Protein AF-A0A2P4XHH8-F1 (afdb_monomer)

Organism: NCBI:txid4796

pLDDT: mean 92.59, std 7.61, range [44.06, 97.56]

Solvent-accessible surface area (backbone atoms only — not comparable to full-atom values): 5362 Å² total; per-residue (Å²): 86,78,28,35,40,44,38,42,20,27,79,42,88,95,82,38,61,62,40,97,53,85,42,72,50,76,31,34,47,53,57,63,80,78,43,44,87,81,42,96,69,60,96,92,57,84,48,66,35,94,49,90,96,48,79,88,44,63,78,24,62,66,24,52,29,29,35,80,71,68,90,77,71,92,68,48,41,82,76,49,58,42,76,73,81,131

Mean predicted aligned error: 3.57 Å

InterPro domains:
  IPR001254 Serine proteases, trypsin domain [PF00089] (5-82)
  IPR009003 Peptidase S1, PA clan [SSF50494] (3-82)

Structure (mmCIF, N/CA/C/O backbone):
data_AF-A0A2P4XHH8-F1
#
_entry.id   AF-A0A2P4XHH8-F1
#
loop_
_atom_site.group_PDB
_atom_site.id
_atom_site.type_symbol
_atom_site.label_atom_id
_atom_site.label_alt_id
_atom_site.label_comp_id
_atom_site.label_asym_id
_atom_site.label_entity_id
_atom_site.label_seq_id
_atom_site.pdbx_PDB_ins_code
_atom_site.Cartn_x
_atom_site.Cartn_y
_atom_site.Cartn_z
_atom_site.occupancy
_atom_site.B_iso_or_equiv
_atom_site.auth_seq_id
_atom_site.auth_comp_id
_atom_site.auth_asym_id
_atom_site.auth_atom_id
_atom_site.pdbx_PDB_model_num
ATOM 1 N N . MET A 1 1 ? -9.370 7.150 1.567 1.00 93.19 1 MET A N 1
ATOM 2 C CA . MET A 1 1 ? -8.722 7.249 2.916 1.00 93.19 1 MET A CA 1
ATOM 3 C C . MET A 1 1 ? -7.229 6.998 2.771 1.00 93.19 1 MET A C 1
ATOM 5 O O . MET A 1 1 ? -6.877 5.959 2.240 1.00 93.19 1 MET A O 1
ATOM 9 N N . TRP A 1 2 ? -6.351 7.880 3.264 1.00 95.62 2 TRP A N 1
ATOM 10 C CA . TRP A 1 2 ? -4.898 7.658 3.161 1.00 95.62 2 TRP A CA 1
ATOM 11 C C . TRP A 1 2 ? -4.376 6.601 4.130 1.00 95.62 2 TRP A C 1
ATOM 13 O O . TRP A 1 2 ? -4.721 6.621 5.317 1.00 95.62 2 TRP A O 1
ATOM 23 N N . THR A 1 3 ? -3.517 5.743 3.597 1.00 97.00 3 THR A N 1
ATOM 24 C CA . THR A 1 3 ? -2.840 4.609 4.232 1.00 97.00 3 THR A CA 1
ATOM 25 C C . THR A 1 3 ? -1.389 4.568 3.775 1.00 97.00 3 THR A C 1
ATOM 27 O O . THR A 1 3 ? -0.990 5.353 2.911 1.00 97.00 3 THR A O 1
ATOM 30 N N . LYS A 1 4 ? -0.592 3.681 4.360 1.00 96.56 4 LYS A N 1
ATOM 31 C CA . LYS A 1 4 ? 0.817 3.518 4.025 1.00 96.56 4 LYS A CA 1
ATOM 32 C C . LYS A 1 4 ? 1.151 2.043 3.915 1.00 96.56 4 LYS A C 1
ATOM 34 O O . LYS A 1 4 ? 0.822 1.281 4.818 1.00 96.56 4 LYS A O 1
ATOM 39 N N . VAL A 1 5 ? 1.80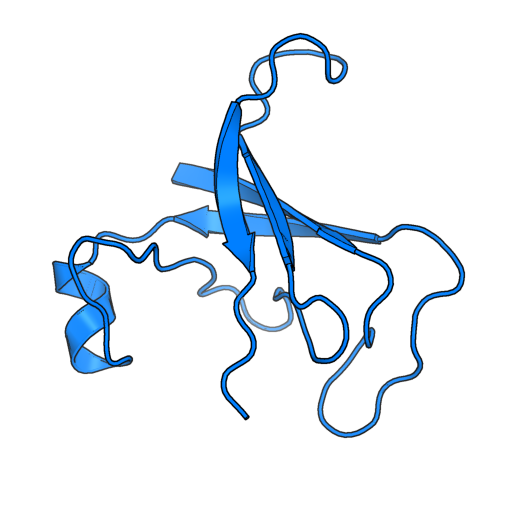2 1.669 2.821 1.00 96.88 5 VAL A N 1
ATOM 40 C CA . VAL A 1 5 ? 2.441 0.358 2.671 1.00 96.88 5 VAL A CA 1
ATOM 41 C C . VAL A 1 5 ? 3.942 0.530 2.860 1.00 96.88 5 VAL A C 1
ATOM 43 O O . VAL A 1 5 ? 4.486 1.591 2.529 1.00 96.88 5 VAL A O 1
ATOM 46 N N . MET A 1 6 ? 4.601 -0.463 3.454 1.00 96.00 6 MET A N 1
ATOM 47 C CA . MET A 1 6 ? 6.033 -0.418 3.748 1.00 96.00 6 MET A CA 1
ATOM 48 C C . MET A 1 6 ? 6.693 -1.761 3.467 1.00 96.00 6 MET A C 1
ATOM 50 O O . MET A 1 6 ? 6.191 -2.785 3.916 1.00 96.00 6 MET A O 1
ATOM 54 N N . GLY A 1 7 ? 7.842 -1.753 2.803 1.00 96.12 7 GLY A N 1
ATOM 55 C CA . GLY A 1 7 ? 8.533 -2.975 2.413 1.00 96.12 7 GLY A CA 1
ATOM 56 C C . GLY A 1 7 ? 9.943 -2.730 1.887 1.00 96.12 7 GLY A C 1
ATOM 57 O O . GLY A 1 7 ? 10.450 -1.603 1.894 1.00 96.12 7 GLY A O 1
ATOM 58 N N . TRP A 1 8 ? 10.587 -3.823 1.491 1.00 96.12 8 TRP A N 1
ATOM 59 C CA . TRP A 1 8 ? 11.946 -3.859 0.940 1.00 96.12 8 TRP A CA 1
ATOM 60 C C . TRP A 1 8 ? 11.961 -4.329 -0.517 1.00 96.12 8 TRP A C 1
ATOM 62 O O . TRP A 1 8 ? 13.035 -4.603 -1.049 1.00 96.12 8 TRP A O 1
ATOM 72 N N . GLY A 1 9 ? 10.791 -4.447 -1.147 1.00 94.75 9 GLY A N 1
ATOM 73 C CA . GLY A 1 9 ? 10.670 -4.953 -2.498 1.00 94.75 9 GLY A CA 1
ATOM 74 C C . GLY A 1 9 ? 11.239 -4.018 -3.559 1.00 94.75 9 GLY A C 1
ATOM 75 O O . GLY A 1 9 ? 11.956 -3.044 -3.279 1.00 94.75 9 GLY A O 1
ATOM 76 N N . GLU A 1 10 ? 10.926 -4.337 -4.808 1.00 95.31 10 GLU A N 1
ATOM 77 C CA . GLU A 1 10 ? 11.417 -3.598 -5.960 1.00 95.31 10 GLU A CA 1
ATOM 78 C C . GLU A 1 10 ? 10.989 -2.125 -5.910 1.00 95.31 10 GLU A C 1
ATOM 80 O O . GLU A 1 10 ? 9.840 -1.764 -5.673 1.00 95.31 10 GLU A O 1
ATOM 85 N N . THR A 1 11 ? 11.925 -1.228 -6.207 1.00 94.81 11 THR A N 1
ATOM 86 C CA . THR A 1 11 ? 11.654 0.223 -6.197 1.00 94.81 11 THR A CA 1
ATOM 87 C C . THR A 1 11 ? 11.050 0.749 -7.505 1.00 94.81 11 THR A C 1
ATOM 89 O O . THR A 1 11 ? 10.728 1.935 -7.608 1.00 94.81 11 THR A O 1
ATOM 92 N N . SER A 1 12 ? 10.929 -0.104 -8.528 1.00 93.00 12 SER A N 1
ATOM 93 C CA . SER A 1 12 ? 10.320 0.225 -9.823 1.00 93.00 12 SER A CA 1
ATOM 94 C C . SER A 1 12 ? 9.999 -1.035 -10.633 1.00 93.00 12 SER A C 1
ATOM 96 O O . SER A 1 12 ? 10.740 -2.008 -10.587 1.00 93.00 12 SER A O 1
ATOM 98 N N . TRP A 1 13 ? 8.941 -0.986 -11.440 1.00 88.75 13 TRP A N 1
ATOM 99 C CA . TRP A 1 13 ? 8.581 -2.032 -12.404 1.00 88.75 13 TRP A CA 1
ATOM 100 C C . TRP A 1 13 ? 9.110 -1.682 -13.811 1.00 88.75 13 TRP A C 1
ATOM 102 O O . TRP A 1 13 ? 9.097 -0.498 -14.171 1.00 88.75 13 TRP A O 1
ATOM 112 N N . PRO A 1 14 ? 9.537 -2.647 -14.657 1.00 87.50 14 PRO A N 1
ATOM 113 C CA . PRO A 1 14 ? 9.453 -4.105 -14.481 1.00 87.50 14 PRO A CA 1
ATOM 114 C C . PRO A 1 14 ? 10.688 -4.825 -13.929 1.00 87.50 14 PRO A C 1
ATOM 116 O O . PRO A 1 14 ? 10.621 -6.027 -13.744 1.00 87.50 14 PRO A O 1
ATOM 119 N N . ASN A 1 15 ? 11.827 -4.156 -13.744 1.00 88.56 15 ASN A N 1
ATOM 120 C CA . ASN A 1 15 ? 13.061 -4.805 -13.267 1.00 88.56 15 ASN A CA 1
ATOM 121 C C . ASN A 1 15 ? 13.861 -3.847 -12.372 1.00 88.56 15 ASN A C 1
ATOM 123 O O . ASN A 1 15 ? 15.041 -3.573 -12.620 1.00 88.56 15 ASN A O 1
ATOM 127 N N . GLY A 1 16 ? 13.187 -3.227 -11.408 1.00 92.12 16 GLY A N 1
ATOM 128 C CA . GLY A 1 16 ? 13.833 -2.364 -10.430 1.00 92.12 16 GLY A CA 1
ATOM 129 C C . GLY A 1 16 ? 14.627 -3.178 -9.411 1.00 92.12 16 GLY A C 1
ATOM 130 O O . GLY A 1 16 ? 14.306 -4.333 -9.162 1.00 92.12 16 GLY A O 1
ATOM 131 N N . PRO A 1 17 ? 15.668 -2.601 -8.795 1.00 95.56 17 PRO A N 1
ATOM 132 C CA . PRO A 1 17 ? 16.351 -3.270 -7.701 1.00 95.56 17 PRO A CA 1
ATOM 133 C C . PRO A 1 17 ? 15.460 -3.307 -6.453 1.00 95.56 17 PRO A C 1
ATOM 135 O O . PRO A 1 17 ? 14.742 -2.334 -6.171 1.00 95.56 17 PRO A O 1
ATOM 138 N N . ASP A 1 18 ? 15.585 -4.390 -5.684 1.00 95.81 18 ASP A N 1
ATOM 139 C CA . ASP A 1 18 ? 15.102 -4.469 -4.304 1.00 95.81 18 ASP A CA 1
ATOM 140 C C . ASP A 1 18 ? 15.734 -3.365 -3.447 1.00 95.81 18 ASP A C 1
ATOM 142 O O . ASP A 1 18 ? 16.868 -2.916 -3.678 1.00 95.81 18 ASP A O 1
ATOM 146 N N . SER A 1 19 ? 15.011 -2.929 -2.419 1.00 96.56 19 SER A N 1
ATOM 147 C CA . SER A 1 19 ? 15.519 -1.930 -1.489 1.00 96.56 19 SER A CA 1
ATOM 148 C C . SER A 1 19 ? 16.296 -2.564 -0.337 1.00 96.56 19 SER A C 1
ATOM 150 O O . SER A 1 19 ? 15.793 -3.408 0.394 1.00 96.56 19 SER A O 1
ATOM 152 N N . TYR A 1 20 ? 17.515 -2.080 -0.089 1.00 96.88 20 TYR A N 1
ATOM 153 C CA . TYR A 1 20 ? 18.298 -2.462 1.099 1.00 96.88 20 TYR A CA 1
ATOM 154 C C . TYR A 1 20 ? 17.840 -1.764 2.391 1.00 96.88 20 TYR A C 1
ATOM 156 O O . TYR A 1 20 ? 18.296 -2.100 3.482 1.00 96.88 20 TYR A O 1
ATOM 164 N N . GLU A 1 21 ? 16.951 -0.782 2.279 1.00 97.56 21 GLU A N 1
ATOM 165 C CA . GLU A 1 21 ? 16.388 -0.019 3.390 1.00 97.56 21 GLU A CA 1
ATOM 166 C C . GLU A 1 21 ? 14.869 -0.123 3.335 1.00 97.56 21 GLU A C 1
ATOM 168 O O . GLU A 1 21 ? 14.305 -0.180 2.244 1.00 97.56 21 GLU A O 1
ATOM 173 N N . LEU A 1 22 ? 14.203 -0.091 4.492 1.00 96.69 22 LEU A N 1
ATOM 174 C CA . LEU A 1 22 ? 12.744 -0.087 4.522 1.00 96.69 22 LEU A CA 1
ATOM 175 C C . LEU A 1 22 ? 12.234 1.168 3.807 1.00 96.69 22 LEU A C 1
ATOM 177 O O . LEU A 1 22 ? 12.581 2.294 4.179 1.00 96.69 22 LEU A O 1
ATOM 181 N N . ARG A 1 23 ? 11.392 0.979 2.796 1.00 97.12 23 ARG A N 1
ATOM 182 C CA . ARG A 1 23 ? 10.695 2.058 2.097 1.00 97.12 23 ARG A CA 1
ATOM 183 C C . ARG A 1 23 ? 9.231 2.053 2.488 1.00 97.12 23 ARG A C 1
ATOM 185 O O . ARG A 1 23 ? 8.699 1.058 2.964 1.00 97.12 23 ARG A O 1
ATOM 192 N N . GLY A 1 24 ? 8.581 3.192 2.291 1.00 95.81 24 GLY A N 1
ATOM 193 C CA . GLY A 1 24 ? 7.145 3.302 2.468 1.00 95.81 24 GLY A CA 1
ATOM 194 C C . GLY A 1 24 ? 6.548 4.339 1.540 1.00 95.81 24 GLY A C 1
ATOM 195 O O . GLY A 1 24 ? 7.170 5.366 1.256 1.00 95.81 24 GLY A O 1
ATOM 196 N N . VAL A 1 25 ? 5.327 4.077 1.090 1.00 97.00 25 VAL A N 1
ATOM 197 C CA . VAL A 1 25 ? 4.585 4.959 0.192 1.00 97.00 25 VAL A CA 1
ATOM 198 C C . VAL A 1 25 ? 3.153 5.124 0.685 1.00 97.00 25 VAL A C 1
ATOM 200 O O . VAL A 1 25 ? 2.525 4.188 1.176 1.00 97.00 25 VAL A O 1
ATOM 203 N N . GLY A 1 26 ? 2.654 6.357 0.601 1.00 96.88 26 GLY A N 1
ATOM 204 C CA . GLY A 1 26 ? 1.270 6.669 0.932 1.00 96.88 26 GLY A CA 1
ATOM 205 C C . GLY A 1 26 ? 0.344 6.309 -0.224 1.00 96.88 26 GLY A C 1
ATOM 206 O O . GLY A 1 26 ? 0.551 6.808 -1.333 1.00 96.88 26 GLY A O 1
ATOM 207 N N . LEU A 1 27 ? -0.678 5.504 0.058 1.00 97.19 27 LEU A N 1
ATOM 208 C CA . LEU A 1 27 ? -1.690 5.045 -0.893 1.00 97.19 27 LEU A CA 1
ATOM 209 C C . LEU A 1 27 ? -3.087 5.419 -0.398 1.00 97.19 27 LEU A C 1
ATOM 211 O O . LEU A 1 27 ? -3.369 5.408 0.806 1.00 97.19 27 LEU A O 1
ATOM 215 N N . GLU A 1 28 ? -3.974 5.763 -1.323 1.00 97.00 28 GLU A N 1
ATOM 216 C CA . GLU A 1 28 ? -5.373 6.025 -1.007 1.00 97.00 28 GLU A CA 1
ATOM 217 C C . GLU A 1 28 ? -6.194 4.744 -1.151 1.00 97.00 28 GLU A C 1
ATOM 219 O O . GLU A 1 28 ? -6.089 4.070 -2.165 1.00 97.00 28 GLU A O 1
ATOM 224 N N . VAL A 1 29 ? -7.003 4.421 -0.139 1.00 96.50 29 VAL A N 1
ATOM 225 C CA . VAL A 1 29 ? -8.009 3.347 -0.173 1.00 96.50 29 VAL A CA 1
ATOM 226 C C . VAL A 1 29 ? -9.224 3.782 -0.980 1.00 96.50 29 VAL A C 1
ATOM 228 O O . VAL A 1 29 ? -9.741 4.883 -0.744 1.00 96.50 29 VAL A O 1
ATOM 231 N N . TRP A 1 30 ? -9.672 2.886 -1.858 1.00 95.69 30 TRP A N 1
ATOM 232 C CA . TRP A 1 30 ? -10.841 3.012 -2.729 1.00 95.69 30 TRP A CA 1
ATOM 233 C C . TRP A 1 30 ? -11.984 2.121 -2.235 1.00 95.69 30 TRP A C 1
ATOM 235 O O . TRP A 1 30 ? -11.750 1.143 -1.525 1.00 95.69 30 TRP A O 1
ATOM 245 N N . ASP A 1 31 ? -13.217 2.451 -2.621 1.00 95.38 31 ASP A N 1
ATOM 246 C CA . ASP A 1 31 ? -14.343 1.533 -2.452 1.00 95.38 31 ASP A CA 1
ATOM 247 C C . ASP A 1 31 ? -14.207 0.355 -3.431 1.00 95.38 31 ASP A C 1
ATOM 249 O O . ASP A 1 31 ? -13.795 0.531 -4.584 1.00 95.38 31 ASP A O 1
ATOM 253 N N . ASN A 1 32 ? -14.556 -0.856 -2.991 1.00 94.56 32 ASN A N 1
ATOM 254 C CA . ASN A 1 32 ? -14.452 -2.041 -3.842 1.00 94.56 32 ASN A CA 1
ATOM 255 C C . ASN A 1 32 ? -15.388 -1.948 -5.062 1.00 94.56 32 ASN A C 1
ATOM 257 O O . ASN A 1 32 ? -15.042 -2.473 -6.116 1.00 94.56 32 ASN A O 1
ATOM 261 N N . GLN A 1 33 ? -16.522 -1.241 -4.974 1.00 95.50 33 GLN A N 1
ATOM 262 C CA . GLN A 1 33 ? -17.421 -1.008 -6.112 1.00 95.50 33 GLN A CA 1
ATOM 263 C C . GLN A 1 33 ? -16.771 -0.139 -7.193 1.00 95.50 33 GLN A C 1
ATOM 265 O O . GLN A 1 33 ? -16.957 -0.404 -8.381 1.00 95.50 33 GLN A O 1
ATOM 270 N N . ASP A 1 34 ? -15.981 0.857 -6.789 1.00 94.88 34 ASP A N 1
ATOM 271 C CA . ASP A 1 34 ? -15.270 1.750 -7.709 1.00 94.88 34 ASP A CA 1
ATOM 272 C C . ASP A 1 34 ? -14.061 1.054 -8.356 1.00 94.88 34 ASP A C 1
ATOM 274 O O . ASP A 1 34 ? -13.696 1.355 -9.493 1.00 94.88 34 ASP A O 1
ATOM 278 N N . CYS A 1 35 ? -13.445 0.105 -7.643 1.00 93.44 35 CYS A N 1
ATOM 279 C CA . CYS A 1 35 ? -12.280 -0.653 -8.100 1.00 93.44 35 CYS A C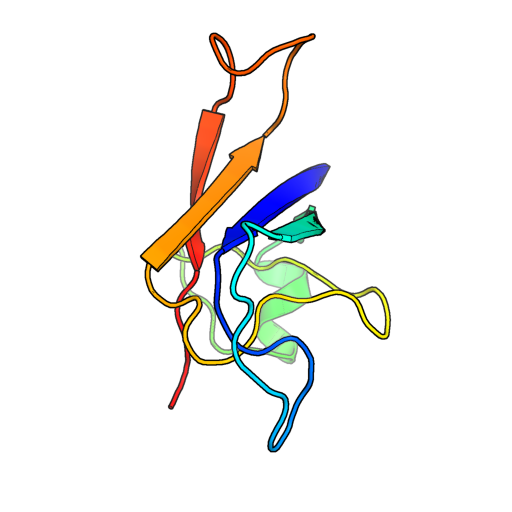A 1
ATOM 280 C C . CYS A 1 35 ? -12.629 -1.884 -8.958 1.00 93.44 35 CYS A C 1
ATOM 282 O O . CYS A 1 35 ? -11.868 -2.241 -9.859 1.00 93.44 35 CYS A O 1
ATOM 284 N N . ALA A 1 36 ? -13.782 -2.517 -8.718 1.00 93.94 36 ALA A N 1
ATOM 285 C CA . ALA A 1 36 ? -14.201 -3.753 -9.386 1.00 93.94 36 ALA A CA 1
ATOM 286 C C . ALA A 1 36 ? -14.190 -3.722 -10.932 1.00 93.94 36 ALA A C 1
ATOM 288 O O . ALA A 1 36 ? -13.943 -4.765 -11.538 1.00 93.94 36 ALA A O 1
ATOM 289 N N . PRO A 1 37 ? -14.427 -2.582 -11.616 1.00 94.94 37 PRO A N 1
ATOM 290 C CA . PRO A 1 37 ? -14.287 -2.515 -13.072 1.00 94.94 37 PRO A CA 1
ATOM 291 C C . PRO A 1 37 ? -12.841 -2.645 -13.577 1.00 94.94 37 PRO A C 1
ATOM 293 O O . PRO A 1 37 ? -12.642 -2.914 -14.761 1.00 94.94 37 PRO A O 1
ATOM 296 N N . LEU A 1 38 ? -11.844 -2.404 -12.719 1.00 91.69 38 LEU A N 1
ATOM 297 C CA . LEU A 1 38 ? -10.419 -2.378 -13.067 1.00 91.69 38 LEU A CA 1
ATOM 298 C C . LEU A 1 38 ? -9.682 -3.642 -12.615 1.00 91.69 38 LEU A C 1
ATOM 300 O O . LEU A 1 38 ? -8.778 -4.099 -13.310 1.00 91.69 38 LEU A O 1
ATOM 304 N N . LEU A 1 39 ? -10.057 -4.189 -11.457 1.00 89.31 39 LEU A N 1
ATOM 305 C CA . LEU A 1 39 ? -9.407 -5.332 -10.819 1.00 89.31 39 LEU A CA 1
ATOM 306 C C . LEU A 1 39 ? -10.456 -6.326 -10.308 1.00 89.31 39 LEU A C 1
ATOM 308 O O . LEU A 1 39 ? -11.535 -5.937 -9.866 1.00 89.31 39 LEU A O 1
ATOM 312 N N . ALA A 1 40 ? -10.121 -7.618 -10.327 1.00 90.88 40 ALA A N 1
ATOM 313 C CA . ALA A 1 40 ? -10.934 -8.638 -9.673 1.00 90.88 40 ALA A CA 1
ATOM 314 C C . ALA A 1 40 ? -10.773 -8.511 -8.150 1.00 90.88 40 ALA A C 1
ATOM 316 O O . ALA A 1 40 ? -9.716 -8.827 -7.611 1.00 90.88 40 ALA A O 1
ATOM 317 N N . VAL A 1 41 ? -11.818 -8.029 -7.479 1.00 92.56 41 VAL A N 1
ATOM 318 C CA . VAL A 1 41 ? -11.837 -7.759 -6.037 1.00 92.56 41 VAL A CA 1
ATOM 319 C C . VAL A 1 41 ? -13.063 -8.419 -5.401 1.00 92.56 41 VAL A C 1
ATOM 321 O O . VAL A 1 41 ? -14.161 -8.355 -5.958 1.00 92.56 41 VAL A O 1
ATOM 324 N N . ASP A 1 42 ? -12.878 -9.060 -4.247 1.00 93.06 42 ASP A N 1
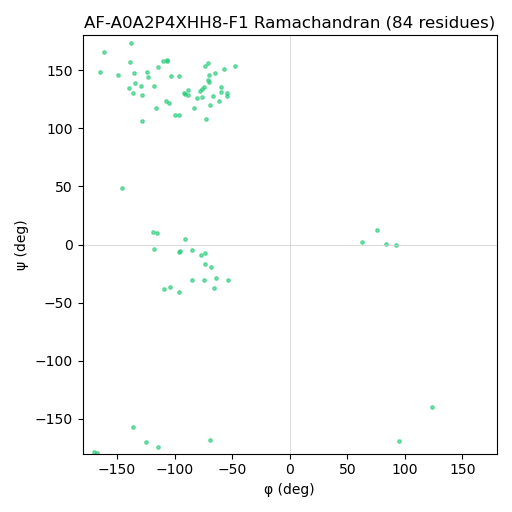ATOM 325 C CA . ASP A 1 42 ? -13.961 -9.591 -3.409 1.00 93.06 42 ASP A CA 1
ATOM 326 C C . ASP A 1 42 ? -14.042 -8.860 -2.054 1.00 93.06 42 ASP A C 1
ATOM 328 O O . ASP A 1 42 ? -13.384 -7.842 -1.828 1.00 93.06 42 ASP A O 1
ATOM 332 N N . ASP A 1 43 ? -14.907 -9.330 -1.156 1.00 94.38 43 ASP A N 1
ATOM 333 C CA . ASP A 1 43 ? -15.147 -8.717 0.154 1.00 94.38 43 ASP A CA 1
ATOM 334 C C . ASP A 1 43 ? -14.012 -8.944 1.169 1.00 94.38 43 ASP A C 1
ATOM 336 O O . ASP A 1 43 ? -14.012 -8.329 2.237 1.00 94.38 43 ASP A O 1
ATOM 340 N N . THR A 1 44 ? -13.020 -9.770 0.832 1.00 93.75 44 THR A N 1
ATOM 341 C CA . THR A 1 44 ? -11.815 -10.017 1.637 1.00 93.75 44 THR A CA 1
ATOM 342 C C . THR A 1 44 ? -10.627 -9.149 1.222 1.00 93.75 44 THR A C 1
ATOM 344 O O . THR A 1 44 ? -9.589 -9.154 1.888 1.00 93.75 44 THR A O 1
ATOM 347 N N . MET A 1 45 ? -10.776 -8.378 0.142 1.00 95.00 45 MET A N 1
ATOM 348 C CA . MET A 1 45 ? -9.725 -7.555 -0.445 1.00 95.00 45 MET A CA 1
ATOM 349 C C . MET A 1 45 ? -9.979 -6.058 -0.243 1.00 95.00 45 MET A C 1
ATOM 351 O O . MET A 1 45 ? -11.110 -5.604 -0.063 1.00 95.00 45 MET A O 1
ATOM 355 N N . VAL A 1 46 ? -8.900 -5.276 -0.314 1.00 94.75 46 VAL A N 1
ATOM 356 C CA . VAL A 1 46 ? -8.934 -3.811 -0.287 1.00 94.75 46 VAL A CA 1
ATOM 357 C C . VAL A 1 46 ? -8.149 -3.261 -1.471 1.00 94.75 46 VAL A C 1
ATOM 359 O O . VAL A 1 46 ? -6.995 -3.629 -1.682 1.00 94.75 46 VAL A O 1
ATOM 362 N N . CYS A 1 47 ? -8.760 -2.357 -2.233 1.00 94.69 47 CYS A N 1
ATOM 363 C CA . CYS A 1 47 ? -8.067 -1.649 -3.304 1.00 94.69 47 CYS A CA 1
ATOM 364 C C . CYS A 1 47 ? -7.408 -0.371 -2.787 1.00 94.69 47 CYS A C 1
ATOM 366 O O . CYS A 1 47 ? -8.041 0.440 -2.102 1.00 94.69 47 CYS A O 1
ATOM 36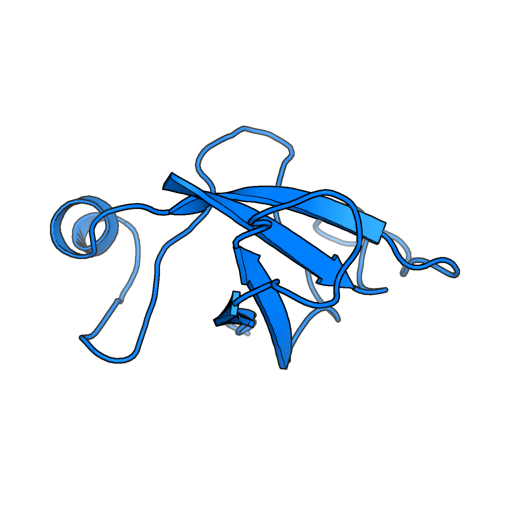8 N N . THR A 1 48 ? -6.145 -0.156 -3.162 1.00 95.19 48 THR A N 1
ATOM 369 C CA . THR A 1 48 ? -5.425 1.084 -2.860 1.00 95.19 48 THR A CA 1
ATOM 370 C C . THR A 1 48 ? -4.579 1.556 -4.034 1.00 95.19 48 THR A C 1
ATOM 372 O O . THR A 1 48 ? -4.210 0.752 -4.881 1.00 95.19 48 THR A O 1
ATOM 375 N N . GLY A 1 49 ? -4.266 2.852 -4.082 1.00 94.00 49 GLY A N 1
ATOM 376 C CA . GLY A 1 49 ? -3.377 3.435 -5.088 1.00 94.00 49 GLY A CA 1
ATOM 377 C C . GLY A 1 49 ? -4.038 4.566 -5.872 1.00 94.00 49 GLY A C 1
ATOM 378 O O . GLY A 1 49 ? -4.719 5.416 -5.297 1.00 94.00 49 GLY A O 1
ATOM 379 N N . GLY A 1 50 ? -3.793 4.606 -7.184 1.00 91.50 50 GLY A N 1
ATOM 380 C CA . GLY A 1 50 ? -4.370 5.601 -8.098 1.00 91.50 50 GLY A CA 1
ATOM 381 C C . GLY A 1 50 ? -3.519 6.856 -8.331 1.00 91.50 50 GLY A C 1
ATOM 382 O O . GLY A 1 50 ? -3.903 7.717 -9.120 1.00 91.50 50 GLY A O 1
ATOM 383 N N . VAL A 1 51 ? -2.343 6.963 -7.701 1.00 95.31 51 VAL A N 1
ATOM 384 C CA . VAL A 1 51 ? -1.373 8.037 -7.970 1.00 95.31 51 VAL A CA 1
ATOM 385 C C . VAL A 1 51 ? -0.218 7.486 -8.797 1.00 95.31 51 VAL A C 1
ATOM 387 O O . VAL A 1 51 ? 0.483 6.576 -8.367 1.00 95.31 51 VAL A O 1
ATOM 390 N N . ALA A 1 52 ? 0.009 8.065 -9.977 1.00 93.69 52 ALA A N 1
ATOM 391 C CA . ALA A 1 52 ? 1.091 7.646 -10.863 1.00 93.69 52 ALA A CA 1
ATOM 392 C C . ALA A 1 52 ? 2.456 7.668 -10.147 1.00 93.69 52 ALA A C 1
ATOM 394 O O . ALA A 1 52 ? 2.821 8.660 -9.511 1.00 93.69 52 ALA A O 1
ATOM 395 N N . GLY A 1 53 ? 3.204 6.568 -10.267 1.00 93.06 53 GLY A N 1
ATOM 396 C CA . GLY A 1 53 ? 4.515 6.398 -9.635 1.00 93.06 53 GLY A CA 1
ATOM 397 C C . GLY A 1 53 ? 4.478 6.111 -8.130 1.00 93.06 53 GLY A C 1
ATOM 398 O O . GLY A 1 53 ? 5.516 6.223 -7.482 1.00 93.06 53 GLY A O 1
ATOM 399 N N . LYS A 1 54 ? 3.312 5.781 -7.559 1.00 95.38 54 LYS A N 1
ATOM 400 C CA . LYS A 1 54 ? 3.168 5.387 -6.153 1.00 95.38 54 LYS A CA 1
ATOM 401 C C . LYS A 1 54 ? 2.413 4.073 -6.035 1.00 95.38 54 LYS A C 1
ATOM 403 O O . LYS A 1 54 ? 1.196 4.058 -6.188 1.00 95.38 54 LYS A O 1
ATOM 408 N N . ASP A 1 55 ? 3.146 3.016 -5.718 1.00 94.12 55 ASP A N 1
ATOM 409 C CA . ASP A 1 55 ? 2.591 1.697 -5.441 1.00 94.12 55 ASP A CA 1
ATOM 410 C C . ASP A 1 55 ? 3.608 0.843 -4.666 1.00 94.12 55 ASP A C 1
ATOM 412 O O . ASP A 1 55 ? 4.786 1.200 -4.583 1.00 94.12 55 ASP A O 1
ATOM 416 N N . SER A 1 56 ? 3.137 -0.262 -4.101 1.00 93.50 56 SER A N 1
ATOM 417 C CA . SER A 1 56 ? 3.954 -1.445 -3.792 1.00 93.50 56 SER A CA 1
ATOM 418 C C . SER A 1 56 ? 4.352 -2.175 -5.080 1.00 93.50 56 SER A C 1
ATOM 420 O O . SER A 1 56 ? 3.656 -2.057 -6.088 1.00 93.50 56 SER A O 1
ATOM 422 N N . CYS A 1 57 ? 5.443 -2.940 -5.059 1.00 92.25 57 CYS A N 1
ATOM 423 C CA . CYS A 1 57 ? 5.916 -3.669 -6.240 1.00 92.25 57 CYS A CA 1
ATOM 424 C C . CYS A 1 57 ? 6.080 -5.168 -5.953 1.00 92.25 57 CYS A C 1
ATOM 426 O O . CYS A 1 57 ? 5.683 -5.678 -4.903 1.00 92.25 57 CYS A O 1
ATOM 428 N N . THR A 1 58 ? 6.697 -5.886 -6.894 1.00 89.94 58 THR A N 1
ATOM 429 C CA . THR A 1 58 ? 7.247 -7.224 -6.659 1.00 89.94 58 THR A CA 1
ATOM 430 C C . THR A 1 58 ? 8.067 -7.237 -5.368 1.00 89.94 58 THR A C 1
ATOM 432 O O . THR A 1 58 ? 8.576 -6.202 -4.942 1.00 89.94 58 THR A O 1
ATOM 435 N N . THR A 1 59 ? 8.168 -8.412 -4.739 1.00 91.12 59 THR A N 1
ATOM 436 C CA . THR A 1 59 ? 8.908 -8.652 -3.483 1.00 91.12 59 THR A CA 1
ATOM 437 C C . THR A 1 59 ? 8.395 -7.897 -2.242 1.00 91.12 59 THR A C 1
ATOM 439 O O . THR A 1 59 ? 8.905 -8.141 -1.150 1.00 91.12 59 THR A O 1
ATOM 442 N N . ASP A 1 60 ? 7.305 -7.122 -2.338 1.00 93.81 60 ASP A N 1
ATOM 443 C CA . ASP A 1 60 ? 6.569 -6.570 -1.185 1.00 93.81 60 ASP A CA 1
ATOM 444 C C . ASP A 1 60 ? 5.424 -7.480 -0.684 1.00 93.81 60 ASP A C 1
ATOM 446 O O . ASP A 1 60 ? 4.659 -7.088 0.202 1.00 93.81 60 ASP A O 1
ATOM 450 N N . THR A 1 61 ? 5.250 -8.688 -1.235 1.00 92.19 61 THR A N 1
ATOM 451 C CA . THR A 1 61 ? 4.157 -9.614 -0.867 1.00 92.19 61 THR A CA 1
ATOM 452 C C . THR A 1 61 ? 4.121 -9.889 0.635 1.00 92.19 61 THR A C 1
ATOM 454 O O . THR A 1 61 ? 5.115 -10.289 1.236 1.00 92.19 61 THR A O 1
ATOM 457 N N . GLY A 1 62 ? 2.952 -9.700 1.248 1.00 94.25 62 GLY A N 1
ATOM 458 C CA . GLY A 1 62 ? 2.743 -9.837 2.689 1.00 94.25 62 GLY A CA 1
ATOM 459 C C . GLY A 1 62 ? 3.103 -8.592 3.504 1.00 94.25 62 GLY A C 1
ATOM 460 O O . GLY A 1 62 ? 2.944 -8.612 4.725 1.00 94.25 62 GLY A O 1
ATOM 461 N N . SER A 1 63 ? 3.563 -7.509 2.869 1.00 95.38 63 SER A N 1
ATOM 462 C CA . SER A 1 63 ? 3.839 -6.247 3.559 1.00 95.38 63 SER A CA 1
ATOM 463 C C . SER A 1 63 ? 2.570 -5.606 4.137 1.00 95.38 63 SER A C 1
ATOM 465 O O . SER A 1 63 ? 1.480 -5.749 3.573 1.00 95.38 63 SER A O 1
ATOM 467 N N . PRO A 1 64 ? 2.674 -4.895 5.274 1.00 96.56 64 PRO A N 1
ATOM 468 C CA . PRO A 1 64 ? 1.513 -4.327 5.940 1.00 96.56 64 PRO A CA 1
ATOM 469 C C . PRO A 1 64 ? 1.026 -3.053 5.240 1.00 96.56 64 PRO A C 1
ATOM 471 O O . PRO A 1 64 ? 1.798 -2.122 5.004 1.00 96.56 64 PRO A O 1
ATOM 474 N N . LEU A 1 65 ? -0.283 -2.977 5.000 1.00 97.31 65 LEU A N 1
ATOM 475 C CA . LEU A 1 65 ? -0.992 -1.743 4.681 1.00 97.31 65 LEU A CA 1
ATOM 476 C C . LEU A 1 65 ? -1.609 -1.188 5.968 1.00 97.31 65 LEU A C 1
ATOM 478 O O . LEU A 1 65 ? -2.546 -1.773 6.518 1.00 97.31 65 LEU A O 1
ATOM 482 N N . ILE A 1 66 ? -1.104 -0.052 6.445 1.00 97.25 66 ILE A N 1
ATOM 483 C CA . ILE A 1 66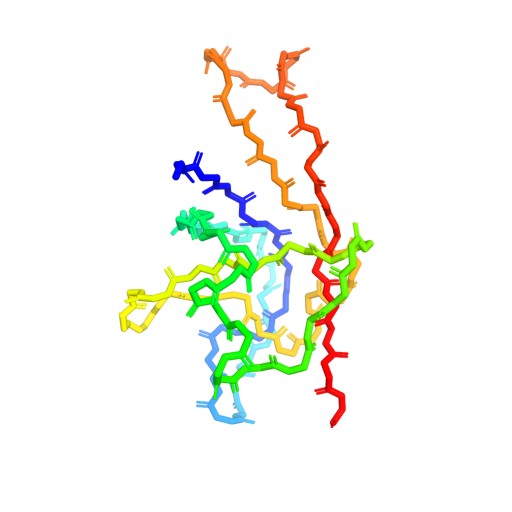 ? -1.502 0.530 7.730 1.00 97.25 66 ILE A CA 1
ATOM 484 C C . ILE A 1 66 ? -2.216 1.872 7.583 1.00 97.25 66 ILE A C 1
ATOM 486 O O . ILE A 1 66 ? -1.972 2.654 6.658 1.00 97.25 66 ILE A O 1
ATOM 490 N N . LYS A 1 67 ? -3.077 2.176 8.555 1.00 96.75 67 LYS A N 1
ATOM 491 C CA . LYS A 1 67 ? -3.575 3.526 8.806 1.00 96.75 67 LYS A CA 1
ATOM 492 C C . LYS A 1 67 ? -2.806 4.157 9.956 1.00 96.75 67 LYS A C 1
ATOM 494 O O . LYS A 1 67 ? -3.041 3.790 11.103 1.00 96.75 67 LYS A O 1
ATOM 499 N N . GLU A 1 68 ? -2.007 5.171 9.632 1.00 93.50 68 GLU A N 1
ATOM 500 C CA . GLU A 1 68 ? -1.377 6.031 10.636 1.00 93.50 68 GLU A CA 1
ATOM 501 C C . GLU A 1 68 ? -2.454 6.846 11.384 1.00 93.50 68 GLU A C 1
ATOM 503 O O . GLU A 1 68 ? -3.329 7.470 10.753 1.00 93.50 68 GLU A O 1
ATOM 508 N N . LYS A 1 69 ? -2.434 6.799 12.724 1.00 90.69 69 LYS A N 1
ATOM 509 C CA . LYS A 1 69 ? -3.409 7.481 13.604 1.00 90.69 69 LYS A CA 1
ATOM 510 C C . LYS A 1 69 ? -2.812 8.671 14.352 1.00 90.69 69 LYS A C 1
ATOM 512 O O . LYS A 1 69 ? -3.490 9.697 14.469 1.00 90.69 69 LYS A O 1
ATOM 517 N N . GLY A 1 70 ? -1.564 8.559 14.794 1.00 86.06 70 GLY A N 1
ATOM 518 C CA . GLY A 1 70 ? -0.881 9.567 15.591 1.00 86.06 70 GLY A CA 1
ATOM 519 C C . GLY A 1 70 ? 0.554 9.828 15.142 1.00 86.06 70 GLY A C 1
ATOM 520 O O . GLY A 1 70 ? 0.927 9.636 13.987 1.00 86.06 70 GLY A O 1
ATOM 521 N N . ARG A 1 71 ? 1.365 10.347 16.069 1.00 83.62 71 ARG A N 1
ATOM 522 C CA . ARG A 1 71 ? 2.824 10.376 15.910 1.00 83.62 71 ARG A CA 1
ATOM 523 C C . ARG A 1 71 ? 3.392 9.102 16.519 1.00 83.62 71 ARG A C 1
ATOM 525 O O . ARG A 1 71 ? 3.152 8.854 17.696 1.00 83.62 71 ARG A O 1
ATOM 532 N N . GLY A 1 72 ? 4.232 8.407 15.763 1.00 84.81 72 GLY A N 1
ATOM 533 C CA . GLY A 1 72 ? 4.733 7.089 16.147 1.00 84.81 72 GLY A CA 1
ATOM 534 C C . GLY A 1 72 ? 3.886 5.988 15.519 1.00 84.81 72 GLY A C 1
ATOM 535 O O . GLY A 1 72 ? 3.089 6.272 14.636 1.00 84.81 72 GLY A O 1
ATOM 536 N N . ASP A 1 73 ? 4.111 4.761 15.968 1.00 83.94 73 ASP A N 1
ATOM 537 C CA . ASP A 1 73 ? 3.585 3.513 15.402 1.00 83.94 73 ASP A CA 1
ATOM 538 C C . ASP A 1 73 ? 2.687 2.731 16.379 1.00 83.94 73 ASP A C 1
ATOM 540 O O . ASP A 1 73 ? 2.122 1.694 16.038 1.00 83.94 73 ASP A O 1
ATOM 544 N N . SER A 1 74 ? 2.546 3.208 17.619 1.00 89.50 74 SER A N 1
ATOM 545 C CA . SER A 1 74 ? 1.872 2.475 18.698 1.00 89.50 74 SER A CA 1
ATOM 546 C C . SER A 1 74 ? 0.348 2.413 18.571 1.00 89.50 74 SER A C 1
ATOM 548 O O . SER A 1 74 ? -0.279 1.590 19.240 1.00 89.50 74 SER A O 1
ATOM 550 N N . ASP A 1 75 ? -0.251 3.269 17.743 1.00 92.50 75 ASP A N 1
ATOM 551 C CA . ASP A 1 75 ? -1.691 3.348 17.494 1.00 92.50 75 ASP A CA 1
ATOM 552 C C . ASP A 1 75 ? -2.074 3.072 16.030 1.00 92.50 75 ASP A C 1
ATOM 554 O O . ASP A 1 75 ? -3.233 3.260 15.642 1.00 92.50 75 ASP A O 1
ATOM 558 N N . ASP A 1 76 ? -1.123 2.587 15.231 1.00 94.94 76 ASP A N 1
ATOM 559 C CA . ASP A 1 76 ? -1.348 2.258 13.831 1.00 94.94 76 ASP A CA 1
ATOM 560 C C . ASP A 1 76 ? -2.233 1.018 13.684 1.00 94.94 76 ASP A C 1
ATOM 562 O O . ASP A 1 76 ? -2.118 0.025 14.406 1.00 94.94 76 ASP A O 1
ATOM 566 N N . ILE A 1 77 ? -3.146 1.076 12.715 1.00 96.25 77 ILE A N 1
ATOM 567 C CA . ILE A 1 77 ? -4.113 0.004 12.465 1.00 96.25 77 ILE A CA 1
ATOM 568 C C . ILE A 1 77 ? -3.730 -0.727 11.185 1.00 96.25 77 ILE A C 1
ATOM 570 O O . ILE A 1 77 ? -3.674 -0.110 10.121 1.00 96.25 77 ILE A O 1
ATOM 574 N N . LEU A 1 78 ? -3.535 -2.044 11.275 1.00 96.38 78 LEU A N 1
ATOM 575 C CA . LEU A 1 78 ? -3.394 -2.911 10.107 1.00 96.38 78 LEU A CA 1
ATOM 576 C C . LEU A 1 78 ? -4.736 -3.013 9.373 1.00 96.38 78 LEU A C 1
ATOM 578 O O . LEU A 1 78 ? -5.728 -3.453 9.949 1.00 96.38 78 LEU A O 1
ATOM 582 N N . ILE A 1 79 ? -4.756 -2.602 8.107 1.00 96.25 79 ILE A N 1
ATOM 583 C CA . ILE A 1 79 ? -5.940 -2.680 7.241 1.00 96.25 79 ILE A CA 1
ATOM 584 C C . ILE A 1 79 ? -5.891 -3.933 6.375 1.00 96.25 79 ILE A C 1
ATOM 586 O O . ILE A 1 79 ? -6.911 -4.583 6.181 1.00 96.25 79 ILE A O 1
ATOM 590 N N . GLY A 1 80 ? -4.714 -4.268 5.855 1.00 95.62 80 GLY A N 1
ATOM 591 C CA . GLY A 1 80 ? -4.549 -5.396 4.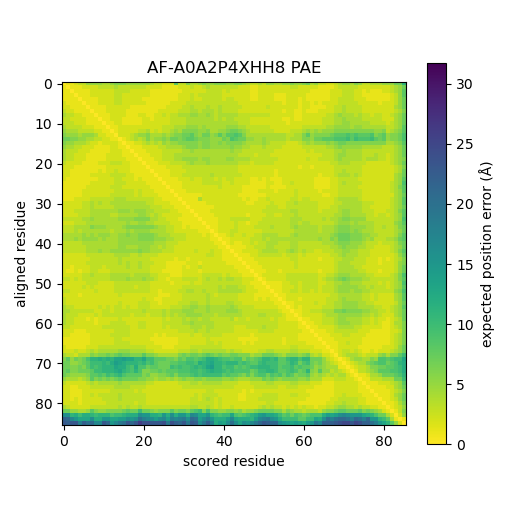953 1.00 95.62 80 GLY A CA 1
ATOM 592 C C . GLY A 1 80 ? -3.086 -5.743 4.741 1.00 95.62 80 GLY A C 1
ATOM 593 O O . GLY A 1 80 ? -2.191 -5.113 5.307 1.00 95.62 80 GLY A O 1
ATOM 594 N N . LEU A 1 81 ? -2.863 -6.754 3.912 1.00 95.94 81 LEU A N 1
ATOM 595 C CA . LEU A 1 81 ? -1.541 -7.190 3.488 1.00 95.94 81 LEU A CA 1
ATOM 596 C C . LEU A 1 81 ? -1.447 -7.015 1.977 1.00 95.94 81 LEU A C 1
ATOM 598 O O . LEU A 1 81 ? -2.393 -7.354 1.264 1.00 95.94 81 LEU A O 1
ATOM 602 N N . HIS A 1 82 ? -0.323 -6.493 1.493 1.00 93.00 82 HIS A N 1
ATOM 603 C CA . HIS A 1 82 ? -0.067 -6.445 0.061 1.00 93.00 82 HIS A CA 1
ATOM 604 C C . HIS A 1 82 ? -0.065 -7.868 -0.507 1.00 93.00 82 HIS A C 1
ATOM 606 O O . HIS A 1 82 ? 0.602 -8.763 0.019 1.00 93.00 82 HIS A O 1
ATOM 612 N N . CYS A 1 83 ? -0.801 -8.067 -1.593 1.00 85.25 83 CYS A N 1
A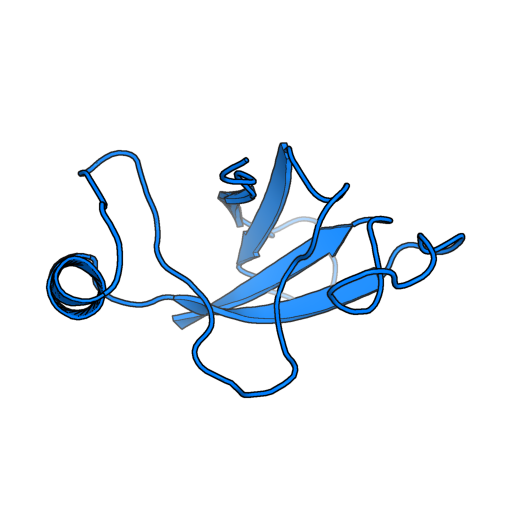TOM 613 C CA . CYS A 1 83 ? -0.836 -9.313 -2.338 1.00 85.25 83 CYS A CA 1
ATOM 614 C C . CYS A 1 83 ? -0.288 -9.031 -3.735 1.00 85.25 83 CYS A C 1
ATOM 616 O O . CYS A 1 83 ? -0.878 -8.236 -4.466 1.00 85.25 83 CYS A O 1
ATOM 618 N N . ALA A 1 84 ? 0.820 -9.670 -4.106 1.00 73.06 84 ALA A N 1
ATOM 619 C CA . ALA A 1 84 ? 1.257 -9.658 -5.492 1.00 73.06 84 ALA A CA 1
ATOM 620 C C . ALA A 1 84 ? 0.370 -10.616 -6.294 1.00 73.06 84 ALA A C 1
ATOM 622 O O . ALA A 1 84 ? 0.219 -11.784 -5.930 1.0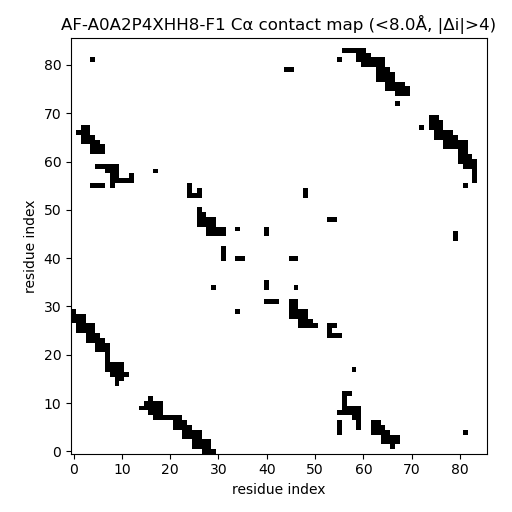0 73.06 84 ALA A O 1
ATOM 623 N N . THR A 1 85 ? -0.208 -10.128 -7.386 1.00 57.19 85 THR A N 1
ATOM 624 C CA . THR A 1 85 ? -0.713 -10.999 -8.447 1.00 57.19 85 THR A CA 1
ATOM 625 C C . THR A 1 85 ? 0.471 -11.357 -9.338 1.00 57.19 85 THR A C 1
ATOM 627 O O . THR A 1 85 ? 1.086 -10.446 -9.892 1.00 57.19 85 THR A O 1
ATOM 630 N N . GLU A 1 86 ? 0.817 -12.645 -9.421 1.00 44.06 86 GLU A N 1
ATOM 631 C CA . GLU A 1 86 ? 1.796 -13.153 -10.400 1.00 44.06 86 GLU A CA 1
ATOM 632 C C . GLU A 1 86 ? 1.407 -12.810 -11.847 1.00 44.06 86 GLU A C 1
ATOM 634 O O . GLU A 1 86 ? 0.191 -12.840 -12.161 1.00 44.06 86 GLU A O 1
#

Foldseek 3Di:
DKWKWKDQQALDPDDGDTHPDIDMFIKDWDDCVVCVVPDPDDPQDTDIHDDPSTDDDPPQFQTFTWDDDDPDDPPIDGPDGDHDDD

Sequence (86 aa):
MWTKVMGWGETSWPNGPDSYELRGVGLEVWDNQDCAPLLAVDDTMVCTGGVAGKDSCTTDTGSPLIKEKGRGDSDDILIGLHCATE

Secondary structure (DSSP, 8-state):
-EEEEEESSBSSTTTPPBPSS-EEEEEEB--HHHHTTTS---TT---B--STT----TT-TT-EEEE--SSSSTT-EEEEE-----

Radius of gyration: 13.01 Å; Cα contacts (8 Å, |Δi|>4): 167; chains: 1; bounding box: 36×24×33 Å

Nearest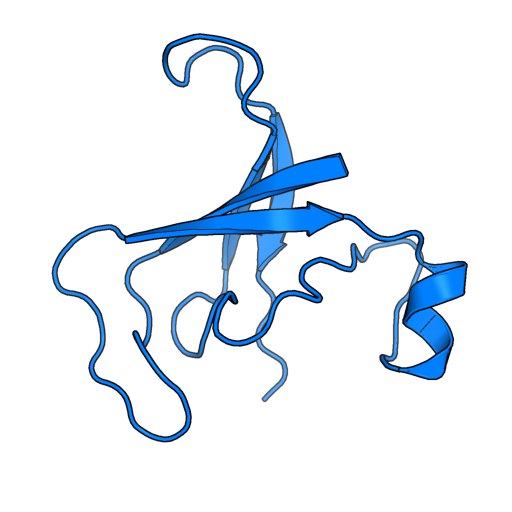 PDB structures (foldseek):
  5pag-assembly1_B  TM=8.582E-01  e=1.830E-03  Homo sapiens
  2kai-assembly1_B  TM=8.410E-01  e=8.281E-04  Sus scrofa
  3bsq-assembly3_C  TM=9.307E-01  e=4.046E-03  Homo sapiens
  3bsq-assembly2_B  TM=9.297E-01  e=1.371E-02  Homo sapiens
  3h7t-assembly2_B  TM=8.196E-01  e=9.658E-02  Sarcoptes scabiei